Protein AF-A0ABD6QCB3-F1 (afdb_monomer)

Mean predicted aligned error: 17.76 Å

Structure (mmCIF, N/CA/C/O backbone):
data_AF-A0ABD6QCB3-F1
#
_entry.id   AF-A0ABD6QCB3-F1
#
loop_
_atom_site.group_PDB
_atom_site.id
_atom_site.type_symbol
_atom_site.label_atom_id
_atom_site.label_alt_id
_atom_site.label_comp_id
_atom_site.label_asym_id
_atom_site.label_entity_id
_atom_site.label_seq_id
_atom_site.pdbx_PDB_ins_code
_atom_site.Cartn_x
_atom_site.Cartn_y
_atom_sit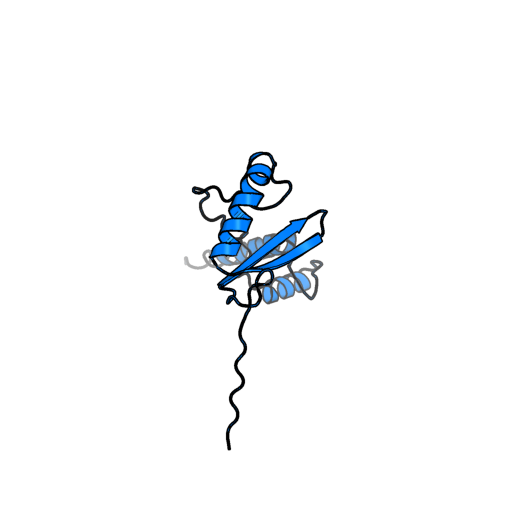e.Cartn_z
_atom_site.occupancy
_atom_site.B_iso_or_equiv
_atom_site.auth_seq_id
_atom_site.auth_comp_id
_atom_site.auth_asym_id
_atom_site.a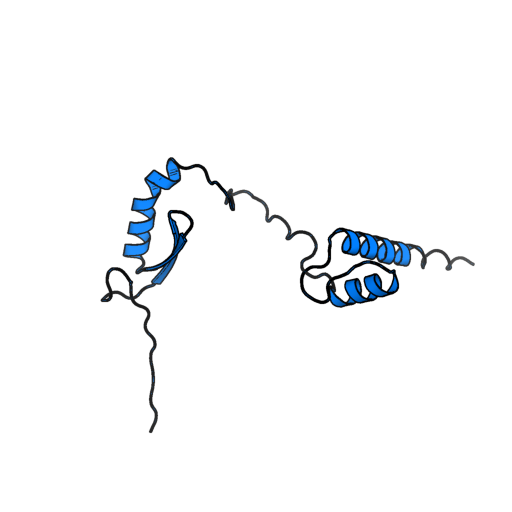uth_atom_id
_atom_site.pdbx_PDB_model_num
ATOM 1 N N . MET A 1 1 ? 15.000 -35.433 -20.411 1.00 47.75 1 MET A N 1
ATOM 2 C CA . MET A 1 1 ? 14.722 -34.037 -20.822 1.00 47.75 1 MET A CA 1
ATOM 3 C C . MET A 1 1 ? 14.141 -33.286 -19.638 1.00 47.75 1 MET A C 1
ATOM 5 O O . MET A 1 1 ? 13.271 -33.842 -18.984 1.00 47.75 1 MET A O 1
ATOM 9 N N . GLY A 1 2 ? 14.620 -32.073 -19.355 1.00 73.12 2 GLY A N 1
ATOM 10 C CA . GLY A 1 2 ? 14.113 -31.228 -18.267 1.00 73.12 2 GLY A CA 1
ATOM 11 C C . GLY A 1 2 ? 13.599 -29.894 -18.803 1.00 73.12 2 GLY A C 1
ATOM 12 O O . GLY A 1 2 ? 14.162 -29.364 -19.757 1.00 73.12 2 GLY A O 1
ATOM 13 N N . LYS A 1 3 ? 12.530 -29.367 -18.202 1.00 82.12 3 LYS A N 1
ATOM 14 C CA . LYS A 1 3 ? 11.996 -28.026 -18.475 1.00 82.12 3 LYS A CA 1
ATOM 15 C C . LYS A 1 3 ? 12.251 -27.145 -17.252 1.00 82.12 3 LYS A C 1
ATOM 17 O O . LYS A 1 3 ? 12.066 -27.610 -16.131 1.00 82.12 3 LYS A O 1
ATOM 22 N N . ARG A 1 4 ? 12.661 -25.894 -17.469 1.00 81.25 4 ARG A N 1
ATOM 23 C CA . ARG A 1 4 ? 12.728 -24.852 -16.436 1.00 81.25 4 ARG A CA 1
ATOM 24 C C . ARG A 1 4 ? 11.660 -23.811 -16.754 1.00 81.25 4 ARG A C 1
ATOM 26 O O . ARG A 1 4 ? 11.586 -23.363 -17.892 1.00 81.25 4 ARG A O 1
ATOM 33 N N . ILE A 1 5 ? 10.844 -23.476 -15.762 1.00 88.19 5 ILE A N 1
ATOM 34 C CA . ILE A 1 5 ? 9.846 -22.405 -15.820 1.00 88.19 5 ILE A CA 1
ATOM 35 C C . ILE A 1 5 ? 10.365 -21.309 -14.889 1.00 88.19 5 ILE A C 1
ATOM 37 O O . ILE A 1 5 ? 10.609 -21.595 -13.716 1.00 88.19 5 ILE A O 1
ATOM 41 N N . SER A 1 6 ? 10.599 -20.107 -15.412 1.00 83.25 6 SER A N 1
ATOM 42 C CA . SER A 1 6 ? 10.879 -18.910 -14.614 1.00 83.25 6 SER A CA 1
ATOM 43 C C . SER A 1 6 ? 9.604 -18.080 -14.484 1.00 83.25 6 SER A C 1
ATOM 45 O O . SER A 1 6 ? 8.819 -17.991 -15.426 1.00 83.25 6 SER A O 1
ATOM 47 N N . VAL A 1 7 ? 9.388 -17.520 -13.295 1.00 86.25 7 VAL A N 1
ATOM 48 C CA . VAL A 1 7 ? 8.345 -16.527 -13.025 1.00 86.25 7 VAL A CA 1
ATOM 49 C C . VAL A 1 7 ? 9.074 -15.219 -12.766 1.00 86.25 7 VAL A C 1
ATOM 51 O O . VAL A 1 7 ? 9.933 -15.169 -11.887 1.00 86.25 7 VAL A O 1
ATOM 54 N N . GLU A 1 8 ? 8.760 -14.207 -13.561 1.00 85.19 8 GLU A N 1
ATOM 55 C CA . GLU A 1 8 ? 9.328 -12.865 -13.462 1.00 85.19 8 GLU A CA 1
ATOM 56 C C . GLU A 1 8 ? 8.207 -11.893 -13.100 1.00 85.19 8 GLU A C 1
ATOM 58 O O . GLU A 1 8 ? 7.069 -12.051 -13.547 1.00 85.19 8 GLU A O 1
ATOM 63 N N . MET A 1 9 ? 8.528 -10.944 -12.227 1.00 90.44 9 MET A N 1
ATOM 64 C CA . MET A 1 9 ? 7.604 -9.931 -11.734 1.00 90.44 9 MET A CA 1
ATOM 65 C C . MET A 1 9 ? 7.931 -8.621 -12.444 1.00 90.44 9 MET A C 1
ATOM 67 O O . MET A 1 9 ? 9.090 -8.199 -12.450 1.00 90.44 9 MET A O 1
ATOM 71 N N . PHE A 1 10 ? 6.928 -8.006 -13.059 1.00 94.75 10 PHE A N 1
ATOM 72 C CA . PHE A 1 10 ? 7.087 -6.811 -13.884 1.00 94.75 10 PHE A CA 1
ATOM 73 C C . PHE A 1 10 ? 6.418 -5.616 -13.223 1.00 94.75 10 PHE A C 1
ATOM 75 O O . PHE A 1 10 ? 5.491 -5.780 -12.433 1.00 94.75 10 PHE A O 1
ATOM 82 N N . ASP A 1 11 ? 6.915 -4.427 -13.539 1.00 96.00 11 ASP A N 1
ATOM 83 C CA . ASP A 1 11 ? 6.307 -3.169 -13.123 1.00 96.00 11 ASP A CA 1
ATOM 84 C C . ASP A 1 11 ? 4.978 -2.959 -13.872 1.00 96.00 11 ASP A C 1
ATOM 86 O O . ASP A 1 11 ? 4.922 -3.010 -15.101 1.00 96.00 11 ASP A O 1
ATOM 90 N N . ASP A 1 12 ? 3.899 -2.728 -13.126 1.00 96.25 12 ASP A N 1
ATOM 91 C CA . ASP A 1 12 ? 2.538 -2.589 -13.655 1.00 96.25 12 ASP A CA 1
ATOM 92 C C . ASP A 1 12 ? 2.337 -1.322 -14.509 1.00 96.25 12 ASP A C 1
ATOM 94 O O . ASP A 1 12 ? 1.391 -1.248 -15.297 1.00 96.25 12 ASP A O 1
ATOM 98 N N . LEU A 1 13 ? 3.194 -0.305 -14.359 1.00 94.06 13 LEU A N 1
ATOM 99 C CA . LEU A 1 13 ? 3.155 0.921 -15.167 1.00 94.06 13 LEU A CA 1
ATOM 100 C C . LEU A 1 13 ? 4.064 0.822 -16.390 1.00 94.06 13 LEU A C 1
ATOM 102 O O . LEU A 1 13 ? 3.738 1.357 -17.451 1.00 94.06 13 LEU A O 1
ATOM 106 N N . GLU A 1 14 ? 5.206 0.162 -16.233 1.00 92.50 14 GLU A N 1
ATOM 107 C CA . GLU A 1 14 ? 6.232 0.009 -17.259 1.00 92.50 14 GLU A CA 1
ATOM 108 C C . GLU A 1 14 ? 6.651 -1.470 -17.344 1.00 92.50 14 GLU A C 1
ATOM 110 O O . GLU A 1 14 ? 7.672 -1.845 -16.772 1.00 92.50 14 GLU A O 1
ATOM 115 N N . PRO A 1 15 ? 5.918 -2.323 -18.090 1.00 90.56 15 PRO A N 1
ATOM 116 C CA . PRO A 1 15 ? 6.079 -3.789 -18.068 1.00 90.56 15 PRO A CA 1
ATOM 117 C C . PRO A 1 15 ? 7.430 -4.291 -18.599 1.00 90.56 15 PRO A C 1
ATOM 119 O O . PRO A 1 15 ? 7.711 -5.486 -18.594 1.00 90.56 15 PRO A O 1
ATOM 122 N N . GLU A 1 16 ? 8.264 -3.378 -19.087 1.00 91.31 16 GLU A N 1
ATOM 123 C CA . GLU A 1 16 ? 9.622 -3.627 -19.567 1.00 91.31 16 GLU A CA 1
ATOM 124 C C . GLU A 1 16 ? 10.643 -3.604 -18.414 1.00 91.31 16 GLU A C 1
ATOM 126 O O . GLU A 1 16 ? 11.779 -4.054 -18.570 1.00 91.31 16 GLU A O 1
ATOM 131 N N . LEU A 1 17 ? 10.237 -3.094 -17.246 1.00 92.12 17 LEU A N 1
ATOM 132 C CA . LEU A 1 17 ? 11.016 -3.060 -16.016 1.00 92.12 17 LEU A CA 1
ATOM 133 C C . LEU A 1 17 ? 10.610 -4.209 -15.087 1.00 92.12 17 LEU A C 1
ATOM 135 O O . LEU A 1 17 ? 9.447 -4.609 -15.019 1.00 92.12 17 LEU A O 1
ATOM 139 N N . ALA A 1 18 ? 11.577 -4.711 -14.320 1.00 92.88 18 ALA A N 1
ATOM 140 C CA . ALA A 1 18 ? 11.299 -5.632 -13.227 1.00 92.88 18 ALA A CA 1
ATOM 141 C C . ALA A 1 18 ? 10.681 -4.872 -12.044 1.00 92.88 18 ALA A C 1
ATOM 143 O O . ALA A 1 18 ? 11.140 -3.780 -11.693 1.00 92.88 18 ALA A O 1
ATOM 144 N N . ALA A 1 19 ? 9.664 -5.458 -11.416 1.00 94.38 19 ALA A N 1
ATOM 145 C CA . ALA A 1 19 ? 9.134 -4.936 -10.166 1.00 94.38 19 ALA A CA 1
ATOM 146 C C . ALA A 1 19 ? 10.008 -5.375 -8.987 1.00 94.38 19 ALA A C 1
ATOM 148 O O . ALA A 1 19 ? 10.338 -6.552 -8.835 1.00 94.38 19 ALA A O 1
ATOM 149 N N . ASP A 1 20 ? 10.332 -4.414 -8.126 1.00 92.88 20 ASP A N 1
ATOM 150 C CA . ASP A 1 20 ? 11.107 -4.630 -6.902 1.00 92.88 20 ASP A CA 1
ATOM 151 C C . ASP A 1 20 ? 10.225 -4.544 -5.650 1.00 92.88 20 ASP A C 1
ATOM 153 O O . ASP A 1 20 ? 10.554 -5.100 -4.599 1.00 92.88 20 ASP A O 1
ATOM 157 N N . VAL A 1 21 ? 9.132 -3.779 -5.733 1.00 92.94 21 VAL A N 1
ATOM 158 C CA . VAL A 1 21 ? 8.319 -3.390 -4.583 1.00 92.94 21 VAL A CA 1
ATOM 159 C C . VAL A 1 21 ? 6.841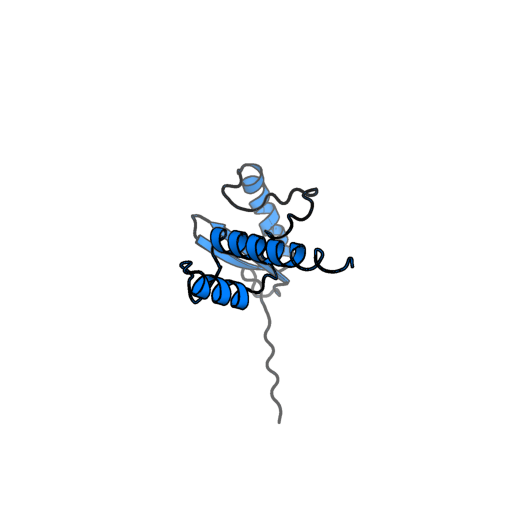 -3.427 -4.932 1.00 92.94 21 VAL A C 1
ATOM 161 O O . VAL A 1 21 ? 6.390 -2.785 -5.872 1.00 92.94 21 VAL A O 1
ATOM 164 N N . THR A 1 22 ? 6.075 -4.079 -4.071 1.00 96.31 22 THR A N 1
ATOM 165 C CA . THR A 1 22 ? 4.618 -4.005 -4.052 1.00 96.31 22 THR A CA 1
ATOM 166 C C . THR A 1 22 ? 4.160 -2.879 -3.125 1.00 96.31 22 THR A C 1
ATOM 168 O O . THR A 1 22 ? 4.573 -2.823 -1.962 1.00 96.31 22 THR A O 1
ATOM 171 N N . ILE A 1 23 ? 3.300 -1.982 -3.608 1.00 95.38 23 ILE A N 1
ATOM 172 C CA . ILE A 1 23 ? 2.681 -0.916 -2.814 1.00 95.38 23 ILE A CA 1
ATOM 173 C C . ILE A 1 23 ? 1.186 -1.191 -2.657 1.00 95.38 23 ILE A C 1
ATOM 175 O O . ILE A 1 23 ? 0.453 -1.298 -3.637 1.00 95.38 23 ILE A O 1
ATOM 179 N N . GLU A 1 24 ? 0.726 -1.236 -1.409 1.00 95.94 24 GLU A N 1
ATOM 180 C CA . GLU A 1 24 ? -0.694 -1.275 -1.061 1.00 95.94 24 GLU A CA 1
ATOM 181 C C . GLU A 1 24 ? -1.194 0.138 -0.741 1.00 95.94 24 GLU A C 1
ATOM 183 O O . GLU A 1 24 ? -0.569 0.876 0.029 1.00 95.94 24 GLU A O 1
ATOM 188 N N . PHE A 1 25 ? -2.334 0.524 -1.308 1.00 94.19 25 PHE A N 1
ATOM 189 C CA . PHE A 1 25 ? -2.979 1.806 -1.028 1.00 94.19 25 PHE A CA 1
ATOM 190 C C . PHE A 1 25 ? -4.502 1.684 -1.090 1.00 94.19 25 PHE A C 1
ATOM 192 O O . PHE A 1 25 ? -5.045 0.684 -1.550 1.00 94.19 25 PHE A O 1
ATOM 199 N N . ALA A 1 26 ? -5.212 2.698 -0.599 1.00 93.12 26 ALA A N 1
ATOM 200 C CA . ALA A 1 26 ? -6.668 2.735 -0.643 1.00 93.12 26 ALA A CA 1
ATOM 201 C C . ALA A 1 26 ? -7.156 4.055 -1.234 1.00 93.12 26 ALA A C 1
ATOM 203 O O . ALA A 1 26 ? -6.635 5.122 -0.906 1.00 93.12 26 ALA A O 1
ATOM 204 N N . PHE A 1 27 ? -8.185 3.974 -2.070 1.00 92.25 27 PHE A N 1
ATOM 205 C CA . PHE A 1 27 ? -8.860 5.129 -2.646 1.00 92.25 27 PHE A CA 1
ATOM 206 C C . PHE A 1 27 ? -10.367 4.873 -2.645 1.00 92.25 27 PHE A C 1
ATOM 208 O O . PHE A 1 27 ? -10.817 3.802 -3.048 1.00 92.25 27 PHE A O 1
ATOM 215 N N . GLU A 1 28 ? -11.138 5.820 -2.102 1.00 91.81 28 GLU A N 1
ATOM 216 C CA . GLU A 1 28 ? -12.606 5.725 -1.979 1.00 91.81 28 GLU A CA 1
ATOM 217 C C . GLU A 1 28 ? -13.110 4.445 -1.277 1.00 91.81 28 GLU A C 1
ATOM 219 O O . GLU A 1 28 ? -14.185 3.925 -1.560 1.00 91.81 28 GLU A O 1
ATOM 224 N N . GLY A 1 29 ? -12.328 3.925 -0.324 1.00 88.31 29 GLY A N 1
ATOM 225 C CA . GLY A 1 29 ? -12.673 2.716 0.432 1.00 88.31 29 GLY A CA 1
ATOM 226 C C . GLY A 1 29 ? -12.383 1.400 -0.297 1.00 88.31 29 GLY A C 1
ATOM 227 O O . GLY A 1 29 ? -12.608 0.335 0.276 1.00 88.31 29 GLY A O 1
ATOM 228 N N . VAL A 1 30 ? -11.842 1.455 -1.515 1.00 93.19 30 VAL A N 1
ATOM 229 C CA . VAL A 1 30 ? -11.347 0.287 -2.248 1.00 93.19 30 VAL A CA 1
ATOM 230 C C . VAL A 1 30 ? -9.841 0.160 -2.024 1.00 93.19 30 VAL A C 1
ATOM 232 O O . VAL A 1 30 ? -9.107 1.142 -2.142 1.00 93.19 30 VAL A O 1
ATOM 235 N N . GLY A 1 31 ? -9.390 -1.040 -1.653 1.00 94.31 31 GLY A N 1
ATOM 236 C CA . GLY A 1 31 ? -7.973 -1.371 -1.511 1.00 94.31 31 GLY A CA 1
ATOM 237 C C . GLY A 1 31 ? -7.375 -1.814 -2.843 1.00 94.31 31 GLY A C 1
ATOM 238 O O . GLY A 1 31 ? -7.981 -2.611 -3.557 1.00 94.31 31 GLY A O 1
ATOM 239 N N . TYR A 1 32 ? -6.187 -1.309 -3.147 1.00 95.38 32 TYR A N 1
ATOM 240 C CA . TYR A 1 32 ? -5.431 -1.585 -4.359 1.00 95.38 32 TYR A CA 1
ATOM 241 C C . TYR A 1 32 ? -4.022 -2.047 -4.001 1.00 95.38 32 TYR A C 1
ATOM 243 O O . TYR A 1 32 ? -3.462 -1.660 -2.972 1.00 95.38 32 TYR A O 1
ATOM 251 N N . GLN A 1 33 ? -3.452 -2.849 -4.889 1.00 96.62 33 GLN A N 1
ATOM 252 C CA . GLN A 1 33 ? -2.059 -3.258 -4.872 1.00 96.62 33 GLN A CA 1
ATOM 253 C C . GLN A 1 33 ? -1.467 -2.946 -6.245 1.00 96.62 33 GLN A C 1
ATOM 255 O O . GLN A 1 33 ? -2.153 -3.126 -7.251 1.00 96.62 33 GLN A O 1
ATOM 260 N N . ILE A 1 34 ? -0.227 -2.470 -6.271 1.00 96.19 34 ILE A N 1
ATOM 261 C CA . ILE A 1 34 ? 0.524 -2.233 -7.502 1.00 96.19 34 ILE A CA 1
ATOM 262 C C . ILE A 1 34 ? 1.977 -2.671 -7.325 1.00 96.19 34 ILE A C 1
ATOM 264 O O . ILE A 1 34 ? 2.601 -2.360 -6.305 1.00 96.19 34 ILE A O 1
ATOM 268 N N . ASP A 1 35 ? 2.502 -3.385 -8.308 1.00 96.88 35 ASP A N 1
ATOM 269 C CA . ASP A 1 35 ? 3.874 -3.869 -8.352 1.00 96.88 35 ASP A CA 1
ATOM 270 C C . ASP A 1 35 ? 4.721 -2.917 -9.198 1.00 96.88 35 ASP A C 1
ATOM 272 O O . ASP A 1 35 ? 4.406 -2.635 -10.349 1.00 96.88 35 ASP A O 1
ATOM 276 N N . LEU A 1 36 ? 5.781 -2.358 -8.613 1.00 96.06 36 LEU A N 1
ATOM 277 C CA . LEU A 1 36 ? 6.575 -1.290 -9.215 1.00 96.06 36 LEU A CA 1
ATOM 278 C C . LEU A 1 36 ? 8.075 -1.564 -9.090 1.00 96.06 36 LEU A C 1
ATOM 280 O O . LEU A 1 36 ? 8.565 -2.113 -8.099 1.00 96.06 36 LEU A O 1
ATOM 284 N N . SER A 1 37 ? 8.826 -1.099 -10.081 1.00 96.81 37 SER A N 1
ATOM 285 C CA . SER A 1 37 ? 10.269 -0.899 -9.995 1.00 96.81 37 SER A CA 1
ATOM 286 C C . SER A 1 37 ? 10.596 0.106 -8.891 1.00 96.81 37 SER A C 1
ATOM 288 O O . SER A 1 37 ? 9.784 0.972 -8.538 1.00 96.81 37 SER A O 1
ATOM 290 N N . SER A 1 38 ? 11.815 0.049 -8.356 1.00 94.75 38 SER A N 1
ATOM 291 C CA . SER A 1 38 ? 12.258 0.975 -7.304 1.00 94.75 38 SER A CA 1
ATOM 292 C C . SER A 1 38 ? 12.060 2.452 -7.688 1.00 94.75 38 SER A C 1
ATOM 294 O O . SER A 1 38 ? 11.629 3.263 -6.866 1.00 94.75 38 SER A O 1
ATOM 296 N N . THR A 1 39 ? 12.304 2.803 -8.956 1.00 95.19 39 THR A N 1
ATOM 297 C CA . THR A 1 39 ? 12.128 4.169 -9.471 1.00 95.19 39 THR A CA 1
ATOM 298 C C . THR A 1 39 ? 10.662 4.604 -9.480 1.00 95.19 39 THR A C 1
ATOM 300 O O . THR A 1 39 ? 10.350 5.703 -9.011 1.00 95.19 39 THR A O 1
ATOM 303 N N . ASN A 1 40 ? 9.753 3.752 -9.958 1.00 95.69 40 ASN A N 1
ATOM 304 C CA . ASN A 1 40 ? 8.326 4.073 -9.990 1.00 95.69 40 ASN A CA 1
ATOM 305 C C . ASN A 1 40 ? 7.698 4.061 -8.594 1.00 95.69 40 ASN A C 1
ATOM 307 O O . ASN A 1 40 ? 6.853 4.906 -8.294 1.00 95.69 40 ASN A O 1
ATOM 311 N N . ALA A 1 41 ? 8.174 3.194 -7.702 1.00 96.56 41 ALA A N 1
ATOM 312 C CA . ALA A 1 41 ? 7.787 3.204 -6.298 1.00 96.56 41 ALA A CA 1
ATOM 313 C C . ALA A 1 41 ? 8.151 4.537 -5.615 1.00 96.56 41 ALA A C 1
ATOM 315 O O . ALA A 1 41 ? 7.353 5.103 -4.862 1.00 96.56 41 ALA A O 1
ATOM 316 N N . ASP A 1 42 ? 9.334 5.085 -5.901 1.00 96.75 42 ASP A N 1
ATOM 317 C CA . ASP A 1 42 ? 9.747 6.391 -5.381 1.00 96.75 42 ASP A CA 1
ATOM 318 C C . ASP A 1 42 ? 8.958 7.548 -5.993 1.00 96.75 42 ASP A C 1
ATOM 320 O O . ASP A 1 42 ? 8.631 8.508 -5.285 1.00 96.75 42 ASP A O 1
ATOM 324 N N . ARG A 1 43 ? 8.615 7.459 -7.285 1.00 96.75 43 ARG A N 1
ATOM 325 C CA . ARG A 1 43 ? 7.709 8.410 -7.944 1.00 96.75 43 ARG A CA 1
ATOM 326 C C . ARG A 1 43 ? 6.350 8.428 -7.243 1.00 96.75 43 ARG A C 1
ATOM 328 O O . ARG A 1 43 ? 5.926 9.492 -6.796 1.00 96.75 43 ARG A O 1
ATOM 335 N N . PHE A 1 44 ? 5.745 7.258 -7.032 1.00 96.81 44 PHE A N 1
ATOM 336 C CA . PHE A 1 44 ? 4.463 7.118 -6.336 1.00 96.81 44 PHE A CA 1
ATOM 337 C C . PHE A 1 44 ? 4.488 7.774 -4.947 1.00 96.81 44 PHE A C 1
ATOM 339 O O . PHE A 1 44 ? 3.622 8.581 -4.611 1.00 96.81 44 PHE A O 1
ATOM 346 N N . ARG A 1 45 ? 5.520 7.496 -4.137 1.00 95.88 45 ARG A N 1
ATOM 347 C CA . ARG A 1 45 ? 5.650 8.083 -2.788 1.00 95.88 45 ARG A CA 1
ATOM 348 C C . ARG A 1 45 ? 5.760 9.607 -2.819 1.00 95.88 45 ARG A C 1
ATOM 350 O O . ARG A 1 45 ? 5.177 10.271 -1.964 1.00 95.88 45 ARG A O 1
ATOM 357 N N . LYS A 1 46 ? 6.495 10.163 -3.787 1.00 97.12 46 LYS A N 1
ATOM 358 C CA . LYS A 1 46 ? 6.649 11.618 -3.954 1.00 97.12 46 LYS A CA 1
ATOM 359 C C . LYS A 1 46 ? 5.340 12.285 -4.366 1.00 97.12 46 LYS A C 1
ATOM 361 O O . LYS A 1 46 ? 5.001 13.324 -3.811 1.00 97.12 46 LYS A O 1
ATOM 366 N N . GLU A 1 47 ? 4.602 11.685 -5.292 1.00 97.19 47 GLU A N 1
ATOM 367 C CA . GLU A 1 47 ? 3.316 12.210 -5.771 1.00 97.19 47 GLU A CA 1
ATOM 368 C C . GLU A 1 47 ? 2.222 12.137 -4.699 1.00 97.19 47 GLU A C 1
ATOM 370 O O . GLU A 1 47 ? 1.391 13.040 -4.591 1.00 97.19 47 GLU A O 1
ATOM 375 N N . MET A 1 48 ? 2.261 11.109 -3.848 1.00 96.19 48 MET A N 1
ATOM 376 C CA . MET A 1 48 ? 1.334 10.955 -2.725 1.00 96.19 48 MET A CA 1
ATOM 377 C C . MET A 1 48 ? 1.661 11.860 -1.527 1.00 96.19 48 MET A C 1
ATOM 379 O O . MET A 1 48 ? 0.766 12.199 -0.750 1.00 96.19 48 MET A O 1
ATOM 383 N N . ALA A 1 49 ? 2.920 12.281 -1.371 1.00 95.19 49 ALA A N 1
ATOM 384 C CA . ALA A 1 49 ? 3.392 13.076 -0.237 1.00 95.19 49 ALA A CA 1
ATOM 385 C C . ALA A 1 49 ? 2.551 14.330 0.091 1.00 95.19 49 ALA A C 1
ATOM 387 O O . ALA A 1 49 ? 2.203 14.479 1.264 1.00 95.19 49 ALA A O 1
ATOM 388 N N . PRO A 1 50 ? 2.185 15.221 -0.857 1.00 97.38 50 PRO A N 1
ATOM 389 C CA . PRO A 1 50 ? 1.405 16.420 -0.529 1.00 97.38 50 PRO A CA 1
ATOM 390 C C . PRO A 1 50 ? 0.019 16.089 0.037 1.00 97.38 50 PRO A C 1
ATOM 392 O O . PRO A 1 50 ? -0.436 16.736 0.980 1.00 97.38 50 PRO A O 1
ATOM 395 N N . TRP A 1 51 ? -0.632 15.048 -0.487 1.00 95.00 51 TRP A N 1
ATOM 396 C CA . TRP A 1 51 ? -1.941 14.601 -0.012 1.00 95.00 51 TRP A CA 1
ATOM 397 C C . TRP A 1 51 ? -1.846 14.009 1.391 1.00 95.00 51 TRP A C 1
ATOM 399 O O . TRP A 1 51 ? -2.648 14.342 2.258 1.00 95.00 51 TRP A O 1
ATOM 409 N N . ILE A 1 52 ? -0.824 13.185 1.636 1.00 92.75 52 ILE A N 1
ATOM 410 C CA . ILE A 1 52 ? -0.571 12.579 2.947 1.00 92.75 52 ILE A CA 1
ATOM 411 C C . ILE A 1 52 ? -0.236 13.649 3.993 1.00 92.75 52 ILE A C 1
ATOM 413 O O . ILE A 1 52 ? -0.712 13.558 5.120 1.00 92.75 52 ILE A O 1
ATOM 417 N N . GLN A 1 53 ? 0.547 14.672 3.634 1.00 94.19 53 GLN A N 1
ATOM 418 C CA . GLN A 1 53 ? 0.905 15.770 4.541 1.00 94.19 53 GLN A CA 1
ATOM 419 C C . GLN A 1 53 ? -0.300 16.631 4.941 1.00 94.19 53 GLN A C 1
ATOM 421 O O . GLN A 1 53 ? -0.345 17.125 6.066 1.00 94.19 53 GLN A O 1
ATOM 426 N N . ALA A 1 54 ? -1.264 16.818 4.036 1.00 95.81 54 ALA A N 1
ATOM 427 C CA . ALA A 1 54 ? -2.485 17.576 4.306 1.00 95.81 54 ALA A CA 1
ATOM 428 C C . ALA A 1 54 ? -3.582 16.741 4.996 1.00 95.81 54 ALA A C 1
ATOM 430 O O . ALA A 1 54 ? -4.481 17.299 5.628 1.00 95.81 54 ALA A O 1
ATOM 431 N N . ALA A 1 55 ? -3.542 15.415 4.858 1.00 90.31 55 ALA A N 1
ATOM 432 C CA . ALA A 1 55 ? -4.560 14.517 5.385 1.00 90.31 55 ALA A CA 1
ATOM 433 C C . ALA A 1 55 ? -4.356 14.193 6.874 1.00 90.31 55 ALA A C 1
ATOM 435 O O . ALA A 1 55 ? -3.251 14.195 7.409 1.00 90.31 55 ALA A O 1
ATOM 436 N N . THR A 1 56 ? -5.452 13.841 7.549 1.00 86.69 56 THR A N 1
ATOM 437 C CA . THR A 1 56 ? -5.415 13.222 8.881 1.00 86.69 56 THR A CA 1
ATOM 438 C C . THR A 1 56 ? -5.733 11.740 8.745 1.00 86.69 56 THR A C 1
ATOM 440 O O . THR A 1 56 ? -6.718 11.374 8.105 1.00 86.69 56 THR A O 1
ATOM 443 N N . ALA A 1 57 ? -4.918 10.879 9.355 1.00 82.69 57 ALA A N 1
ATOM 444 C CA . ALA A 1 57 ? -5.154 9.440 9.343 1.00 82.69 57 ALA A CA 1
ATOM 445 C C . ALA A 1 57 ? -6.492 9.105 10.029 1.00 82.69 57 ALA A C 1
ATOM 447 O O . ALA A 1 57 ? -6.678 9.373 11.215 1.00 82.69 57 ALA A O 1
ATOM 448 N N . THR A 1 58 ? -7.425 8.513 9.282 1.00 76.69 58 THR A N 1
ATOM 449 C CA . THR A 1 58 ? -8.786 8.198 9.750 1.00 76.69 58 THR A CA 1
ATOM 450 C C . THR A 1 58 ? -8.876 6.853 10.476 1.00 76.69 58 THR A C 1
ATOM 452 O O . THR A 1 58 ? -9.744 6.681 11.328 1.00 76.69 58 THR A O 1
ATOM 455 N N . ALA A 1 59 ? -7.953 5.919 10.209 1.00 61.94 59 ALA A N 1
ATOM 456 C CA . ALA A 1 59 ? -7.746 4.693 10.982 1.00 61.94 59 ALA A CA 1
ATOM 457 C C . ALA A 1 59 ? -6.389 4.041 10.638 1.00 61.94 59 ALA A C 1
ATOM 459 O O . ALA A 1 59 ? -6.108 3.798 9.471 1.00 61.94 59 ALA A O 1
ATOM 460 N N . GLY A 1 60 ? -5.586 3.680 11.650 1.00 50.53 60 GLY A N 1
ATOM 461 C CA . GLY A 1 60 ? -4.510 2.684 11.508 1.00 50.53 60 GLY A CA 1
ATOM 462 C C . GLY A 1 60 ? -3.066 3.201 11.518 1.00 50.53 60 GLY A C 1
ATOM 463 O O . GLY A 1 60 ? -2.532 3.627 10.507 1.00 50.53 60 GLY A O 1
ATOM 464 N N . ARG A 1 61 ? -2.427 3.029 12.684 1.00 50.19 61 ARG A N 1
ATOM 465 C CA . ARG A 1 61 ? -0.984 3.097 12.988 1.00 50.19 61 ARG A CA 1
ATOM 466 C C . ARG A 1 61 ? -0.267 4.406 12.632 1.00 50.19 61 ARG A C 1
ATOM 468 O O . ARG A 1 61 ? 0.479 4.498 11.668 1.00 50.19 61 ARG A O 1
ATOM 475 N N . GLU A 1 62 ? -0.327 5.345 13.575 1.00 47.94 62 GLU A N 1
ATOM 476 C CA . GLU A 1 62 ? 0.814 6.224 13.847 1.00 47.94 62 GLU A CA 1
ATOM 477 C C . GLU A 1 62 ? 2.065 5.342 14.046 1.00 47.94 62 GLU A C 1
ATOM 479 O O . GLU A 1 62 ? 2.241 4.703 15.089 1.00 47.94 62 GLU A O 1
ATOM 484 N N . VAL A 1 63 ? 2.943 5.270 13.046 1.00 51.84 63 VAL A N 1
ATOM 485 C CA . VAL A 1 63 ? 4.331 4.864 13.274 1.00 51.84 63 VAL A CA 1
ATOM 486 C C . VAL A 1 63 ? 5.019 6.085 13.869 1.00 51.84 63 VAL A C 1
ATOM 488 O O . VAL A 1 63 ? 5.677 6.853 13.177 1.00 51.84 63 VAL A O 1
ATOM 491 N N . ARG A 1 64 ? 4.810 6.313 15.170 1.00 50.84 64 ARG A N 1
ATOM 492 C CA . ARG A 1 64 ? 5.692 7.213 15.914 1.00 50.84 64 ARG A CA 1
ATOM 493 C C . ARG A 1 64 ? 7.067 6.538 15.978 1.00 50.84 64 ARG A C 1
ATOM 495 O O . ARG A 1 64 ? 7.114 5.384 16.411 1.00 50.84 64 ARG A O 1
ATOM 502 N N . PRO A 1 65 ? 8.160 7.217 15.592 1.00 54.09 65 PRO A N 1
ATOM 503 C CA . PRO A 1 65 ? 9.509 6.648 15.650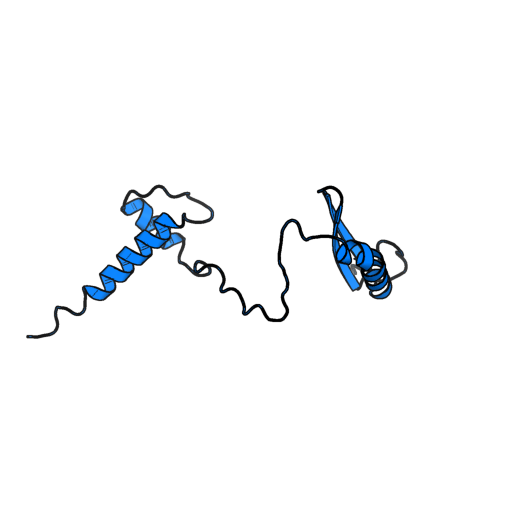 1.00 54.09 65 PRO A CA 1
ATOM 504 C C . PRO A 1 65 ? 9.937 6.223 17.071 1.00 54.09 65 PRO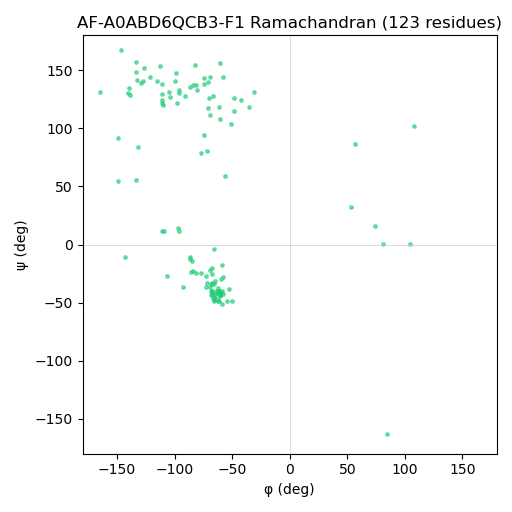 A C 1
ATOM 506 O O . PRO A 1 65 ? 10.804 5.369 17.204 1.00 54.09 65 PRO A O 1
ATOM 509 N N . ASP A 1 66 ? 9.252 6.706 18.117 1.00 49.78 66 ASP A N 1
ATOM 510 C CA . ASP A 1 66 ? 9.533 6.388 19.528 1.00 49.78 66 ASP A CA 1
ATOM 511 C C . ASP A 1 66 ? 8.459 5.535 20.228 1.00 49.78 66 ASP A C 1
ATOM 513 O O . ASP A 1 66 ? 8.459 5.382 21.455 1.00 49.78 66 ASP A O 1
ATOM 517 N N . ALA A 1 67 ? 7.506 4.956 19.490 1.00 47.50 67 ALA A N 1
ATOM 518 C CA . ALA A 1 67 ? 6.544 4.048 20.105 1.00 47.50 67 ALA A CA 1
ATOM 519 C C . ALA A 1 67 ? 7.215 2.701 20.412 1.00 47.50 67 ALA A C 1
ATOM 521 O O . ALA A 1 67 ? 7.248 1.798 19.573 1.00 47.50 67 ALA A O 1
ATOM 522 N N . LYS A 1 68 ? 7.706 2.568 21.655 1.00 52.06 68 LYS A N 1
ATOM 523 C CA . LYS A 1 68 ? 8.000 1.296 22.336 1.00 52.06 68 LYS A CA 1
ATOM 524 C C . LYS A 1 68 ? 7.028 0.219 21.834 1.00 52.06 68 LYS A C 1
ATOM 526 O O . LYS A 1 68 ? 5.824 0.505 21.820 1.00 52.06 68 LYS A O 1
ATOM 531 N N . PRO A 1 69 ? 7.497 -0.985 21.441 1.00 44.78 69 PRO A N 1
ATOM 532 C CA . PRO A 1 69 ? 6.623 -2.022 20.913 1.00 44.78 69 PRO A CA 1
ATOM 533 C C . PRO A 1 69 ? 5.434 -2.170 21.854 1.00 44.78 69 PRO A C 1
ATOM 535 O O . PRO A 1 69 ? 5.608 -2.511 23.027 1.00 44.78 69 PRO A O 1
ATOM 538 N N . ARG A 1 70 ? 4.228 -1.844 21.372 1.00 49.41 70 ARG A N 1
ATOM 539 C CA . ARG A 1 70 ? 3.018 -2.194 22.104 1.00 49.41 70 ARG A CA 1
ATOM 540 C C . ARG A 1 70 ? 3.054 -3.704 22.175 1.00 49.41 70 ARG A C 1
ATOM 542 O O . ARG A 1 70 ? 2.907 -4.370 21.152 1.00 49.41 70 ARG A O 1
ATOM 549 N N . THR A 1 71 ? 3.323 -4.211 23.373 1.00 47.41 71 THR A N 1
ATOM 550 C CA . THR A 1 71 ? 3.248 -5.624 23.705 1.00 47.41 71 THR A CA 1
ATOM 551 C C . THR A 1 71 ? 1.977 -6.148 23.046 1.00 47.41 71 THR A C 1
ATOM 553 O O . THR A 1 71 ? 0.921 -5.532 23.256 1.00 47.41 71 THR A O 1
ATOM 556 N N . PRO A 1 72 ? 2.041 -7.196 22.203 1.00 44.88 72 PRO A N 1
ATOM 557 C CA . PRO A 1 72 ? 0.829 -7.792 21.665 1.00 44.88 72 PRO A CA 1
ATOM 558 C C . PRO A 1 72 ? -0.101 -8.019 22.851 1.00 44.88 72 PRO A C 1
ATOM 560 O O . PRO A 1 72 ? 0.330 -8.568 23.869 1.00 44.88 72 PRO A O 1
ATOM 563 N N . SER A 1 73 ? -1.327 -7.490 22.761 1.00 52.47 73 SER A N 1
ATOM 564 C CA . SER A 1 73 ? -2.374 -7.648 23.776 1.00 52.47 73 SER A CA 1
ATOM 565 C C . SER A 1 73 ? -2.250 -9.047 24.367 1.00 52.47 73 SER A C 1
ATOM 567 O O . SER A 1 73 ? -2.296 -9.984 23.574 1.00 52.47 73 SER A O 1
ATOM 569 N N . GLY A 1 74 ? -1.981 -9.163 25.678 1.00 49.75 74 GLY A N 1
ATOM 570 C CA . GLY A 1 74 ? -1.415 -10.331 26.388 1.00 49.75 74 GLY A CA 1
ATOM 571 C C . GLY A 1 74 ? -2.168 -11.665 26.254 1.00 49.75 74 GLY A C 1
ATOM 572 O O . GLY A 1 74 ? -2.627 -12.249 27.242 1.00 49.75 74 GLY A O 1
ATOM 573 N N . GLN A 1 75 ? -2.304 -12.115 25.014 1.00 53.06 75 GLN A N 1
ATOM 574 C CA . GLN A 1 75 ? -3.068 -13.243 24.505 1.00 53.06 75 GLN A CA 1
ATOM 575 C C . GLN A 1 75 ? -2.347 -13.958 23.349 1.00 53.06 75 GLN A C 1
ATOM 577 O O . GLN A 1 75 ? -2.764 -15.053 22.973 1.00 53.06 75 GLN A O 1
ATOM 582 N N . ALA A 1 76 ? -1.270 -13.389 22.790 1.00 49.06 76 ALA A N 1
ATOM 583 C CA . ALA A 1 76 ? -0.374 -14.129 21.908 1.00 49.06 76 ALA A CA 1
ATOM 584 C C . ALA A 1 76 ? 0.384 -15.172 22.750 1.00 49.06 76 ALA A C 1
ATOM 586 O O . ALA A 1 76 ? 1.162 -14.801 23.623 1.00 49.06 76 ALA A O 1
ATOM 587 N N . GLY A 1 77 ? 0.093 -16.460 22.538 1.00 59.56 77 GLY A N 1
ATOM 588 C CA . GLY A 1 77 ? 0.715 -17.582 23.260 1.00 59.56 77 GLY A CA 1
ATOM 589 C C . GLY A 1 77 ? -0.144 -18.254 24.341 1.00 59.56 77 GLY A C 1
ATOM 590 O O . GLY A 1 77 ? 0.318 -19.200 24.965 1.00 59.56 77 GLY A O 1
ATOM 591 N N . LEU A 1 78 ? -1.392 -17.822 24.569 1.00 68.00 78 LEU A N 1
ATOM 592 C CA . LEU A 1 78 ? -2.282 -18.527 25.503 1.00 68.00 78 LEU A CA 1
ATOM 593 C C . LEU A 1 78 ? -2.746 -19.880 24.927 1.00 68.00 78 LEU A C 1
ATOM 595 O O . LEU A 1 78 ? -3.129 -19.919 23.749 1.00 68.00 78 LEU A O 1
ATOM 599 N N . PRO A 1 79 ? -2.817 -20.955 25.738 1.00 78.50 79 PRO A N 1
ATOM 600 C CA . PRO A 1 79 ? -3.323 -22.255 25.306 1.00 78.50 79 PRO A CA 1
ATOM 601 C C . PRO A 1 79 ? -4.847 -22.197 25.125 1.00 78.50 79 PRO A C 1
ATOM 603 O O . PRO A 1 79 ? -5.642 -22.580 25.980 1.00 78.50 79 PRO A O 1
ATOM 606 N N . ARG A 1 80 ? -5.294 -21.663 23.982 1.00 81.56 80 ARG A N 1
ATOM 607 C CA . ARG A 1 80 ? -6.722 -21.428 23.689 1.00 81.56 80 ARG A CA 1
ATOM 608 C C . ARG A 1 80 ? -7.559 -22.710 23.761 1.00 81.56 80 ARG A C 1
ATOM 610 O O . ARG A 1 80 ? -8.756 -22.637 24.012 1.00 81.56 80 ARG A O 1
ATOM 617 N N . THR A 1 81 ? -6.961 -23.867 23.499 1.00 82.88 81 THR A N 1
ATOM 618 C CA . THR A 1 81 ? -7.590 -25.187 23.646 1.00 82.88 81 THR A CA 1
ATOM 619 C C . THR A 1 81 ? -7.911 -25.497 25.107 1.00 82.88 81 THR A C 1
ATOM 621 O O . THR A 1 81 ? -9.058 -25.817 25.409 1.00 82.88 81 THR A O 1
ATOM 624 N N . GLU A 1 82 ? -6.950 -25.309 26.011 1.00 83.94 82 GLU A N 1
ATOM 625 C CA . GLU A 1 82 ? -7.108 -25.526 27.456 1.00 83.94 82 GLU A CA 1
ATOM 626 C C . GLU A 1 82 ? -8.107 -24.546 28.068 1.00 83.94 82 GLU A C 1
ATOM 628 O O . GLU A 1 82 ? -9.012 -24.952 28.794 1.00 83.94 82 GLU A O 1
ATOM 633 N N . ILE A 1 83 ? -8.025 -23.266 27.687 1.00 86.19 83 ILE A N 1
ATOM 634 C CA . ILE A 1 83 ? -8.971 -22.242 28.153 1.00 86.19 83 ILE A CA 1
ATOM 635 C C . ILE A 1 83 ? -10.403 -22.615 27.752 1.00 86.19 83 ILE A C 1
ATOM 637 O O . ILE A 1 83 ? -11.321 -22.459 28.552 1.00 86.19 83 ILE A O 1
ATOM 641 N N . ARG A 1 84 ? -10.618 -23.138 26.534 1.00 88.44 84 ARG A N 1
ATOM 642 C CA . ARG A 1 84 ? -11.949 -23.595 26.098 1.00 88.44 84 ARG A CA 1
ATOM 643 C C . ARG A 1 84 ? -12.412 -24.839 26.851 1.00 88.44 84 ARG A C 1
ATOM 645 O O . ARG A 1 84 ? -13.590 -24.917 27.179 1.00 88.44 84 ARG A O 1
ATOM 652 N N . ALA A 1 85 ? -11.525 -25.798 27.116 1.00 86.44 85 ALA A N 1
ATOM 653 C CA . ALA A 1 85 ? -11.868 -26.995 27.884 1.00 86.44 85 ALA A CA 1
ATOM 654 C C . ALA A 1 85 ? -12.304 -26.631 29.312 1.00 86.44 85 ALA A C 1
ATOM 656 O O . ALA A 1 85 ? -13.387 -27.026 29.744 1.00 86.44 85 ALA A O 1
ATOM 657 N N . TRP A 1 86 ? -11.523 -25.784 29.989 1.00 88.88 86 TRP A N 1
ATOM 658 C CA . TRP A 1 86 ? -11.861 -25.255 31.310 1.00 88.88 86 TRP A CA 1
ATOM 659 C C . TRP A 1 86 ? -13.165 -24.454 31.284 1.00 88.88 86 TRP A C 1
ATOM 661 O O . TRP A 1 86 ? -14.034 -24.657 32.128 1.00 88.88 86 TRP A O 1
ATOM 671 N N . ALA A 1 87 ? -13.347 -23.589 30.285 1.00 89.50 87 ALA A N 1
ATOM 672 C CA . ALA A 1 87 ? -14.547 -22.772 30.160 1.00 89.50 87 ALA A CA 1
ATOM 673 C C . ALA A 1 87 ? -15.817 -23.620 30.009 1.00 89.50 87 ALA A C 1
ATOM 675 O O . ALA A 1 87 ? -16.796 -23.354 30.701 1.00 89.50 87 ALA A O 1
ATOM 676 N N . ARG A 1 88 ? -15.788 -24.675 29.178 1.00 88.69 88 ARG A N 1
ATOM 677 C CA . ARG A 1 88 ? -16.919 -25.608 29.034 1.00 88.69 88 ARG A CA 1
ATOM 678 C C . ARG A 1 88 ? -17.211 -26.356 30.335 1.00 88.69 88 ARG A C 1
ATOM 680 O O . ARG A 1 88 ? -18.373 -26.474 30.703 1.00 88.69 88 ARG A O 1
ATOM 687 N N . ALA A 1 89 ? -16.175 -26.803 31.047 1.00 85.94 89 ALA A N 1
ATOM 688 C CA . ALA A 1 89 ? -16.330 -27.474 32.340 1.00 85.94 89 ALA A CA 1
ATOM 689 C C . ALA A 1 89 ? -16.910 -26.549 33.429 1.00 85.94 89 ALA A C 1
ATOM 691 O O . ALA A 1 89 ? -17.645 -27.006 34.296 1.00 85.94 89 ALA A O 1
ATOM 692 N N . ASN A 1 90 ? -16.621 -25.246 33.357 1.00 85.44 90 ASN A N 1
ATOM 693 C CA . ASN A 1 90 ? -17.085 -24.233 34.311 1.00 85.44 90 ASN A CA 1
ATOM 694 C C . ASN A 1 90 ? -18.359 -23.493 33.847 1.00 85.44 90 ASN A C 1
ATOM 696 O O . ASN A 1 90 ? -18.719 -22.470 34.425 1.00 85.44 90 ASN A O 1
ATOM 700 N N . GLY A 1 91 ? -19.036 -23.976 32.797 1.00 86.56 91 GLY A N 1
ATOM 701 C CA . GLY A 1 91 ? -20.315 -23.424 32.331 1.00 86.56 91 GLY A CA 1
ATOM 702 C C . GLY A 1 91 ? -20.230 -22.079 31.595 1.00 86.56 91 GLY A C 1
ATOM 703 O O . GLY A 1 91 ? -21.247 -21.409 31.424 1.00 86.56 91 GLY A O 1
ATOM 704 N N . TYR A 1 92 ? -19.045 -21.664 31.141 1.00 87.00 92 TYR A N 1
ATOM 705 C CA . TYR A 1 92 ? -18.885 -20.431 30.371 1.00 87.00 92 TYR A CA 1
ATOM 706 C C . TYR A 1 92 ? -19.233 -20.635 28.885 1.00 87.00 92 TYR A C 1
ATOM 708 O O . TYR A 1 92 ? -18.765 -21.598 28.268 1.00 87.00 92 TYR A O 1
ATOM 716 N N . PRO A 1 93 ? -19.962 -19.692 28.256 1.00 80.88 93 PRO A N 1
ATOM 717 C CA . PRO A 1 93 ? -20.233 -19.737 26.825 1.00 80.88 93 PRO A CA 1
ATOM 718 C C . PRO A 1 93 ? -18.952 -19.436 26.031 1.00 80.88 93 PRO A C 1
ATOM 720 O O . PRO A 1 93 ? -18.386 -18.342 26.116 1.00 80.88 93 PRO A O 1
ATOM 723 N N . VAL A 1 94 ? -18.489 -20.408 25.240 1.00 85.94 94 VAL A N 1
ATOM 724 C CA . VAL A 1 94 ? -17.302 -20.282 24.379 1.00 85.94 94 VAL A CA 1
ATOM 725 C C . VAL A 1 94 ? -17.579 -20.781 22.966 1.00 85.94 94 VAL A C 1
ATOM 727 O O . VAL A 1 94 ? -18.253 -21.786 22.775 1.00 85.94 94 VAL A O 1
ATOM 730 N N . SER A 1 95 ? -17.024 -20.083 21.972 1.00 80.88 95 SER A N 1
ATOM 731 C CA . SER A 1 95 ? -17.049 -20.512 20.568 1.00 80.88 95 SER A CA 1
ATOM 732 C C . SER A 1 95 ? -16.063 -21.658 20.323 1.00 80.88 95 SER A C 1
ATOM 734 O O . SER A 1 95 ? -14.944 -21.651 20.850 1.00 80.88 95 SER A O 1
ATOM 736 N N . ASP A 1 96 ? -16.442 -22.602 19.460 1.00 72.56 96 ASP A N 1
ATOM 737 C CA . ASP A 1 96 ? -15.608 -23.748 19.079 1.00 72.56 96 ASP A CA 1
ATOM 738 C C . ASP A 1 96 ? -14.373 -23.353 18.261 1.00 72.56 96 ASP A C 1
ATOM 740 O O . ASP A 1 96 ? -13.356 -24.049 18.285 1.00 72.56 96 ASP A O 1
ATOM 744 N N . ARG A 1 97 ? -14.428 -22.213 17.560 1.00 72.25 97 ARG A N 1
ATOM 745 C CA . ARG A 1 97 ? -13.332 -21.684 16.734 1.00 72.25 97 ARG A CA 1
ATOM 746 C C . ARG A 1 97 ? -13.114 -20.191 16.985 1.00 72.25 97 ARG A C 1
ATOM 748 O O . ARG A 1 97 ? -14.012 -19.482 17.432 1.00 72.25 97 ARG A O 1
ATOM 755 N N . GLY A 1 98 ? -11.908 -19.710 16.681 1.00 74.25 98 GLY A N 1
ATOM 756 C CA . GLY A 1 98 ? -11.553 -18.288 16.784 1.00 74.25 98 GLY A CA 1
ATOM 757 C C . GLY A 1 98 ? -11.108 -17.840 18.181 1.00 74.25 98 GLY A C 1
ATOM 758 O O . GLY A 1 98 ? -10.716 -18.655 19.016 1.00 74.25 98 GLY A O 1
ATOM 759 N N . ASN A 1 99 ? -11.101 -16.531 18.430 1.00 80.19 99 ASN A N 1
ATOM 760 C CA . ASN A 1 99 ? -10.628 -15.978 19.700 1.00 80.19 99 ASN A CA 1
ATOM 761 C C . ASN A 1 99 ? -11.568 -16.315 20.867 1.00 80.19 99 ASN A C 1
ATOM 763 O O . ASN A 1 99 ? -12.787 -16.336 20.723 1.00 80.19 99 ASN A O 1
ATOM 767 N N . VAL A 1 100 ? -10.981 -16.555 22.042 1.00 80.62 100 VAL A N 1
ATOM 768 C CA . VAL A 1 100 ? -11.728 -16.713 23.295 1.00 80.62 100 VAL A CA 1
ATOM 769 C C . VAL A 1 100 ? -12.009 -15.325 23.865 1.00 80.62 100 VAL A C 1
ATOM 771 O O . VAL A 1 100 ? -11.133 -14.458 23.843 1.00 80.62 100 VAL A O 1
ATOM 774 N N . SER A 1 101 ? -13.225 -15.103 24.367 1.00 82.31 101 SER A N 1
ATOM 775 C CA . SER A 1 101 ? -13.612 -13.809 24.928 1.00 82.31 101 SER A CA 1
ATOM 776 C C . SER A 1 101 ? -12.687 -13.404 26.083 1.00 82.31 101 SER A C 1
ATOM 778 O O . SER A 1 101 ? -12.233 -14.229 26.881 1.00 82.31 101 SER A O 1
ATOM 780 N N . ALA A 1 102 ? -12.403 -12.104 26.197 1.00 79.56 102 ALA A N 1
ATOM 781 C CA . ALA A 1 102 ? -11.505 -11.589 27.230 1.00 79.56 102 ALA A CA 1
ATOM 782 C C . ALA A 1 102 ? -12.001 -11.895 28.656 1.00 79.56 102 ALA A C 1
ATOM 784 O O . ALA A 1 102 ? -11.189 -12.068 29.562 1.00 79.56 102 ALA A O 1
ATOM 785 N N . ALA A 1 103 ? -13.321 -11.997 28.851 1.00 81.12 103 ALA A N 1
ATOM 786 C CA . ALA A 1 103 ? -13.924 -12.372 30.126 1.00 81.12 103 ALA A CA 1
ATOM 787 C C . ALA A 1 103 ? -13.532 -13.796 30.553 1.00 81.12 103 ALA A C 1
ATOM 789 O O . ALA A 1 103 ? -13.076 -13.986 31.678 1.00 81.12 103 ALA A O 1
ATOM 790 N N . VAL A 1 104 ? -13.614 -14.764 29.635 1.00 84.62 104 VAL A N 1
ATOM 791 C CA . VAL A 1 104 ? -13.250 -16.166 29.895 1.00 84.62 104 VAL A CA 1
ATOM 792 C C . VAL A 1 104 ? -11.749 -16.311 30.140 1.00 84.62 104 VAL A C 1
ATOM 794 O O . VAL A 1 104 ? -11.337 -17.014 31.056 1.00 84.62 104 VAL A O 1
ATOM 797 N N . VAL A 1 105 ? -10.917 -15.585 29.384 1.00 83.88 105 VAL A N 1
ATOM 798 C CA . VAL A 1 105 ? -9.460 -15.581 29.598 1.00 83.88 105 VAL A CA 1
ATOM 799 C C . VAL A 1 105 ? -9.092 -15.036 30.981 1.00 83.88 105 VAL A C 1
ATOM 801 O O . VAL A 1 105 ? -8.192 -15.572 31.621 1.00 83.88 105 VAL A O 1
ATOM 804 N N . ARG A 1 106 ? -9.766 -13.981 31.459 1.00 83.12 106 ARG A N 1
ATOM 805 C CA . ARG A 1 106 ? -9.536 -13.453 32.814 1.00 83.12 106 ARG A CA 1
ATOM 806 C C . ARG A 1 106 ? -9.963 -14.449 33.888 1.00 83.12 106 ARG A C 1
ATOM 808 O O . ARG A 1 106 ? -9.189 -14.673 34.807 1.00 83.12 106 ARG A O 1
ATOM 815 N N . ALA A 1 107 ? -11.136 -15.063 33.740 1.00 84.12 107 ALA A N 1
ATOM 816 C CA . ALA A 1 107 ? -11.637 -16.053 34.691 1.00 84.12 107 ALA A CA 1
ATOM 817 C C . ALA A 1 107 ? -10.702 -17.272 34.794 1.00 84.12 107 ALA A C 1
ATOM 819 O O . ALA A 1 107 ? -10.353 -17.676 35.900 1.00 84.12 107 ALA A O 1
ATOM 820 N N . TRP A 1 108 ? -10.210 -17.776 33.656 1.00 85.06 108 TRP A N 1
ATOM 821 C CA . TRP A 1 108 ? -9.215 -18.852 33.622 1.00 85.06 108 TRP A CA 1
ATOM 822 C C . TRP A 1 108 ? -7.911 -18.443 34.313 1.00 85.06 108 TRP A C 1
ATOM 824 O O . TRP A 1 108 ? -7.445 -19.146 35.200 1.00 85.06 108 TRP A O 1
ATOM 834 N N . LYS A 1 109 ? -7.364 -17.260 33.993 1.00 84.38 109 LYS A N 1
ATOM 835 C CA . LYS A 1 109 ? -6.149 -16.750 34.654 1.00 84.38 109 LYS A CA 1
ATOM 836 C C . LYS A 1 109 ? -6.327 -16.616 36.167 1.00 84.38 109 LYS A C 1
ATOM 838 O O . LYS A 1 109 ? -5.398 -16.925 36.898 1.00 84.38 109 LYS A O 1
ATOM 843 N N . SER A 1 110 ? -7.488 -16.163 36.638 1.00 83.69 110 SER A N 1
ATOM 844 C CA . SER A 1 110 ? -7.786 -16.065 38.071 1.00 83.69 110 SER A CA 1
ATOM 845 C C . SER A 1 110 ? -7.890 -17.435 38.739 1.00 83.69 110 SER A C 1
ATOM 847 O O . SER A 1 110 ? -7.363 -17.596 39.834 1.00 83.69 110 SER A O 1
ATOM 849 N N . ALA A 1 111 ? -8.512 -18.418 38.083 1.00 82.56 111 ALA A N 1
ATOM 850 C CA . ALA A 1 111 ? -8.608 -19.782 38.596 1.00 82.56 111 ALA A CA 1
ATOM 851 C C . ALA A 1 111 ? -7.229 -20.458 38.669 1.00 82.56 111 ALA A C 1
ATOM 853 O O . ALA A 1 111 ? -6.852 -20.968 39.717 1.00 82.56 111 ALA A O 1
ATOM 854 N N . THR A 1 112 ? -6.431 -20.369 37.602 1.00 78.69 112 THR A N 1
ATOM 855 C CA . THR A 1 112 ? -5.067 -20.919 37.572 1.00 78.69 112 THR A CA 1
ATOM 856 C C . THR A 1 112 ? -4.118 -20.172 38.517 1.00 78.69 112 THR A C 1
ATOM 858 O O . THR A 1 112 ? -3.234 -20.776 39.107 1.00 78.69 112 THR A O 1
ATOM 861 N N . ALA A 1 113 ? -4.296 -18.861 38.720 1.00 68.31 113 ALA A N 1
ATOM 862 C CA . ALA A 1 113 ? -3.508 -18.109 39.700 1.00 68.31 113 ALA A CA 1
ATOM 863 C C . ALA A 1 113 ? -3.901 -18.418 41.157 1.00 68.31 113 ALA A C 1
ATOM 865 O O . ALA A 1 113 ? -3.071 -18.258 42.052 1.00 68.31 113 ALA A O 1
ATOM 866 N N . HIS A 1 114 ? -5.149 -18.829 41.403 1.00 56.44 114 HIS A N 1
ATOM 867 C CA . HIS A 1 114 ? -5.602 -19.277 42.721 1.00 56.44 114 HIS A CA 1
ATOM 868 C C . HIS A 1 114 ? -5.028 -20.659 43.070 1.00 56.44 114 HIS A C 1
ATOM 870 O O . HIS A 1 114 ? -4.614 -20.863 44.207 1.00 56.44 114 HIS A O 1
ATOM 876 N N . ASP A 1 115 ? -4.902 -21.540 42.076 1.00 53.12 115 ASP A N 1
ATOM 877 C CA . ASP A 1 115 ? -4.322 -22.886 42.199 1.00 53.12 115 ASP A CA 1
ATOM 878 C C . ASP A 1 115 ? -2.868 -22.855 42.719 1.00 53.12 115 ASP A C 1
ATOM 880 O O . ASP A 1 115 ? -2.517 -23.540 43.674 1.00 53.12 115 ASP A O 1
ATOM 884 N N . ILE A 1 116 ? -2.039 -21.929 42.216 1.00 51.06 116 ILE A N 1
ATOM 885 C CA . ILE A 1 116 ? -0.624 -21.804 42.630 1.00 51.06 116 ILE A CA 1
ATOM 886 C C . ILE A 1 116 ? -0.459 -21.291 44.077 1.00 51.06 116 ILE A C 1
ATOM 888 O O . ILE A 1 116 ? 0.574 -21.519 44.703 1.00 51.06 116 ILE A O 1
ATOM 892 N N . ARG A 1 117 ? -1.464 -20.615 44.652 1.00 47.59 117 ARG A N 1
ATOM 893 C CA . ARG A 1 117 ? -1.430 -20.195 46.070 1.00 47.59 117 ARG A CA 1
ATOM 894 C C . ARG A 1 117 ? -1.939 -21.258 47.041 1.00 47.59 117 ARG A C 1
ATOM 896 O O . ARG A 1 117 ? -1.763 -21.067 48.241 1.00 47.59 117 ARG A O 1
ATOM 903 N N . GLY A 1 118 ? -2.553 -22.334 46.550 1.00 42.75 118 GLY A N 1
ATOM 904 C CA . GLY A 1 118 ? -3.069 -23.420 47.384 1.00 42.75 118 GLY A CA 1
ATOM 905 C C . GLY A 1 118 ? -2.009 -24.434 47.819 1.00 42.75 118 GLY A C 1
ATOM 906 O O . GLY A 1 118 ? -2.168 -25.054 48.863 1.00 42.75 118 GLY A O 1
ATOM 907 N N . GLU A 1 119 ? -0.908 -24.572 47.075 1.00 42.00 119 GLU A N 1
ATOM 908 C CA . GLU A 1 119 ? 0.079 -25.644 47.306 1.00 42.00 119 GLU A CA 1
ATOM 909 C C . GLU A 1 119 ? 1.166 -25.290 4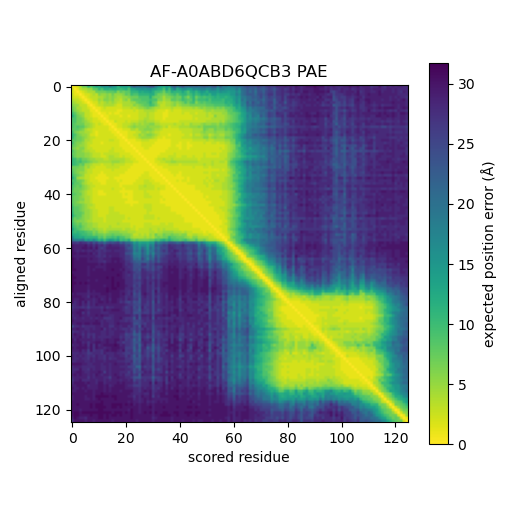8.349 1.00 42.00 119 GLU A C 1
ATOM 911 O O . GLU A 1 119 ? 1.875 -26.166 48.830 1.00 42.00 119 GLU A O 1
ATOM 916 N N . VAL A 1 120 ? 1.311 -24.022 48.763 1.00 47.47 120 VAL A N 1
ATOM 917 C CA . VAL A 1 120 ? 2.372 -23.603 49.719 1.00 47.47 120 VAL A CA 1
ATOM 918 C C . VAL A 1 120 ? 1.868 -23.520 51.174 1.00 47.47 120 VAL A C 1
ATOM 920 O O . VAL A 1 120 ? 2.534 -22.964 52.036 1.00 47.47 120 VAL A O 1
ATOM 923 N N . ALA A 1 121 ? 0.692 -24.075 51.487 1.00 45.78 121 ALA A N 1
ATOM 924 C CA . ALA A 1 121 ? 0.126 -24.045 52.844 1.00 45.78 121 ALA A CA 1
ATOM 925 C C . ALA A 1 121 ? 0.124 -25.409 53.565 1.00 45.78 121 ALA A C 1
ATOM 927 O O . ALA A 1 121 ? -0.496 -25.542 54.617 1.00 45.78 121 ALA A O 1
ATOM 928 N N . CYS A 1 122 ? 0.815 -26.423 53.032 1.00 38.56 122 CYS A N 1
ATOM 929 C CA . CYS A 1 122 ? 0.952 -27.739 53.669 1.00 38.56 122 CYS A CA 1
ATOM 930 C C . CYS A 1 122 ? 2.411 -28.225 53.636 1.00 38.56 122 CYS A C 1
ATOM 932 O O . CYS A 1 122 ? 2.706 -29.287 53.099 1.00 38.56 122 CYS A O 1
ATOM 934 N N . ALA A 1 123 ? 3.338 -27.425 54.162 1.00 42.62 123 ALA A N 1
ATOM 935 C CA . ALA A 1 123 ? 4.712 -27.855 54.420 1.00 42.62 123 ALA A CA 1
ATOM 936 C C . ALA A 1 123 ? 5.287 -27.110 55.635 1.00 42.62 123 ALA A C 1
ATOM 938 O O . ALA A 1 123 ? 6.313 -26.455 5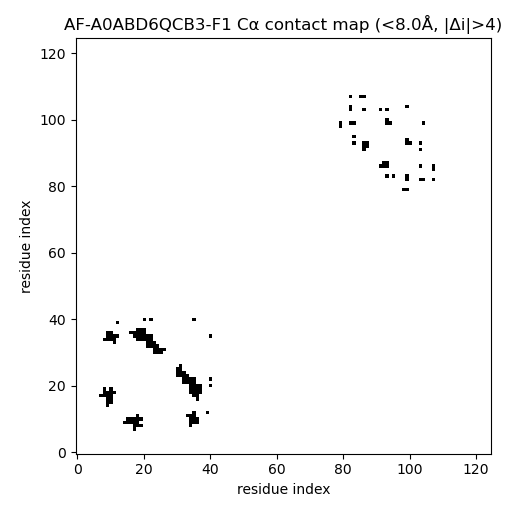5.535 1.00 42.62 123 ALA A O 1
ATOM 939 N N . ASP A 1 124 ? 4.586 -27.189 56.762 1.00 41.75 124 ASP A N 1
ATOM 940 C CA . ASP A 1 124 ? 5.144 -26.956 58.095 1.00 41.75 124 ASP A CA 1
ATOM 941 C C . ASP A 1 124 ? 4.352 -27.842 59.065 1.00 41.75 124 ASP A C 1
ATOM 943 O O . ASP A 1 124 ? 3.280 -27.455 59.527 1.00 41.75 124 ASP A O 1
ATOM 947 N N . GLU A 1 125 ? 4.849 -29.061 59.290 1.00 38.84 125 GLU A N 1
ATOM 948 C CA . GLU A 1 125 ? 4.872 -29.712 60.610 1.00 38.84 125 GLU A CA 1
ATOM 949 C C . GLU A 1 125 ? 6.004 -30.748 60.669 1.00 38.84 125 GLU A C 1
ATOM 951 O O . GLU A 1 125 ? 6.101 -31.580 59.735 1.00 38.84 125 GLU A O 1
#

Solvent-accessible surface area (backbone atoms only — not comparable to full-atom values): 8338 Å² total; per-residue (Å²): 141,87,86,87,86,85,88,82,58,45,8,77,89,48,72,90,39,58,34,74,44,77,48,78,50,73,57,96,89,44,80,48,76,49,38,20,23,68,70,56,49,52,49,52,53,60,71,46,42,65,59,58,72,74,50,77,90,88,77,85,76,87,80,53,98,80,62,69,82,77,69,70,70,97,57,82,85,60,64,63,67,57,52,50,53,53,31,56,78,70,73,44,94,73,73,98,65,83,82,77,58,69,68,60,54,48,51,48,52,52,53,58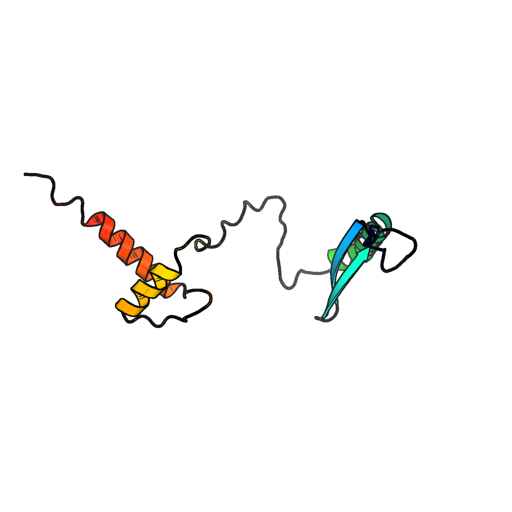,57,49,54,69,67,62,72,79,77,78,85,85,132

InterPro domains:
  IPR024412 Lsr2 dimerization domain [PF11774] (1-56)
  IPR036625 E3-binding domain superfamily [G3DSA:4.10.320.10] (80-116)
  IPR042261 Lsr2-like, dimerization domain [G3DSA:3.30.60.230]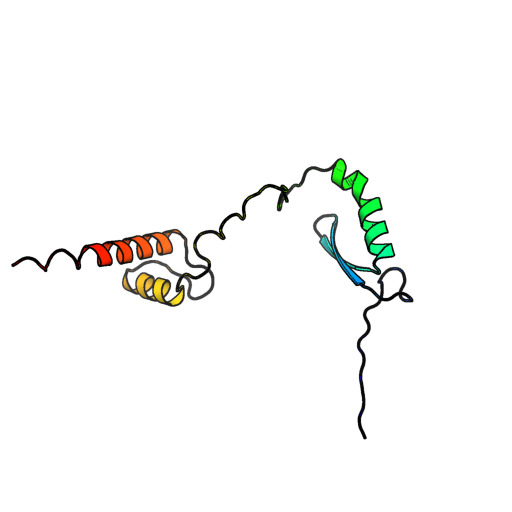 (1-61)
  IPR055370 Lsr2, DNA-binding domain [PF23359] (82-111)

Organism: Mycolicibacterium fortuitum (NCBI:txid1766)

Foldseek 3Di:
DDDDDDDFAAFPVHRVHGFDDKDWDDDPNDIDIGTHHPVVVVVVCVVCVVVVVPDDDPDDDDPPVPPDPPDPPPPVPDPQVVLVVVCVVVVHDADPDDDGDPVSVVVVVVVVVVVVVVPPPPPDD

Nearest PDB structures (foldseek):
  4e1r-assembly1_A  TM=9.607E-01  e=5.824E-05  Mycobacterium tuberculosis

pLDDT: mean 78.31, std 18.59, range [38.56, 97.38]

Radius of gyration: 26.14 Å; Cα contacts (8 Å, |Δi|>4): 86; chains: 1; bounding box: 35×52×81 Å

Secondary structure (DSSP, 8-state):
---------B-SS-TTSBP-EEEEEEETTEEEEEEE-HHHHHHHHHHHHHHHHH---SSS----TT-------TTTT--HHHHHHHHHHTT----SSSPPPHHHHHHHHHHHHHHHHHGGGS---

Sequence (125 aa):
MGKRISVEMFDDLEPELAADVTIEFAFEGVGYQIDLSSTNADRFRKEMAPWIQAATATAGREVRPDAKPRTPSGQAGLPRTEIRAWARANGYPVSDRGNVSAAVVRAWKSATAHDIRGEVACADE